Protein AF-A0A925G7K2-F1 (afdb_monomer_lite)

Radius of gyration: 15.03 Å; chains: 1; bounding box: 36×26×43 Å

Foldseek 3Di:
DVVVPPDDDDDDQVNDDDQVQDDDAGDLPVVVVCLVVQHWDKQKAKHDVCVQANPPDPHGDDDDIDMDIDDTHTNPPDDPVCSVVVSVVSSVRRRVVVVVVD

pLDDT: mean 85.62, std 12.68, range [47.97, 97.81]

Structure (mmCIF, N/CA/C/O backbone):
data_AF-A0A925G7K2-F1
#
_entry.id   AF-A0A925G7K2-F1
#
loop_
_atom_site.group_PDB
_atom_site.id
_atom_site.type_symbol
_atom_site.label_atom_id
_atom_site.label_alt_id
_atom_site.label_comp_id
_atom_site.label_asym_id
_atom_site.label_entity_id
_atom_site.label_seq_id
_atom_site.pdbx_PDB_ins_code
_atom_site.Cartn_x
_atom_site.Cartn_y
_atom_site.Cartn_z
_atom_site.occupancy
_atom_site.B_iso_or_equiv
_atom_site.auth_seq_id
_atom_site.aut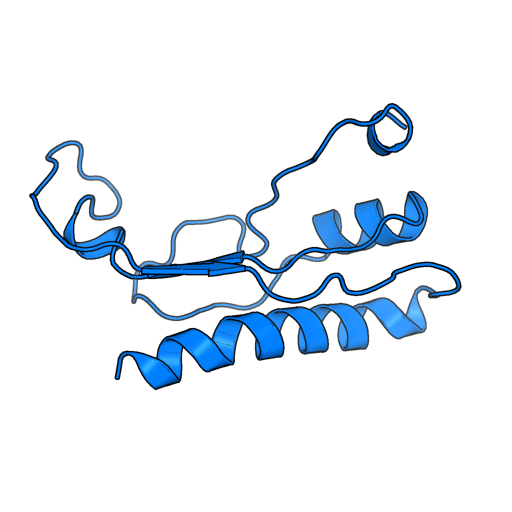h_comp_id
_atom_site.auth_asym_id
_atom_site.auth_atom_id
_atom_site.pdbx_PDB_model_num
ATOM 1 N N . SER A 1 1 ? -18.228 11.871 3.578 1.00 48.31 1 SER A N 1
ATOM 2 C CA . SER A 1 1 ? -16.993 11.907 2.766 1.00 48.31 1 SER A CA 1
ATOM 3 C C . SER A 1 1 ? -17.252 11.145 1.468 1.00 48.31 1 SER A C 1
ATOM 5 O O . SER A 1 1 ? -18.078 10.240 1.474 1.00 48.31 1 SER A O 1
ATOM 7 N N . TYR A 1 2 ? -16.611 11.510 0.351 1.00 50.56 2 TYR A N 1
ATOM 8 C CA . TYR A 1 2 ? -16.882 10.943 -0.989 1.00 50.56 2 TYR A CA 1
ATOM 9 C C . TYR A 1 2 ? -16.697 9.413 -1.105 1.00 50.56 2 TYR A C 1
ATOM 11 O O . TYR A 1 2 ? -17.185 8.801 -2.045 1.00 50.56 2 TYR A O 1
ATOM 19 N N . VAL A 1 3 ? -16.053 8.782 -0.123 1.00 53.56 3 VAL A N 1
ATOM 20 C CA . VAL A 1 3 ? -15.760 7.340 -0.087 1.00 53.56 3 VAL A CA 1
ATOM 21 C C . VAL A 1 3 ? -17.005 6.483 0.226 1.00 53.56 3 VAL A C 1
ATOM 23 O O . VAL A 1 3 ? -17.045 5.308 -0.114 1.00 53.56 3 VAL A O 1
ATOM 26 N N . HIS A 1 4 ? -18.074 7.056 0.793 1.00 52.38 4 HIS A N 1
ATOM 27 C CA . HIS A 1 4 ? -19.317 6.320 1.095 1.00 52.38 4 HIS A CA 1
ATOM 28 C C . HIS A 1 4 ? -20.316 6.224 -0.077 1.00 52.38 4 HIS A C 1
ATOM 30 O O . HIS A 1 4 ? -21.351 5.582 0.056 1.00 52.38 4 HIS A O 1
ATOM 36 N N . GLY A 1 5 ? -20.031 6.856 -1.221 1.00 56.03 5 GLY A N 1
ATOM 37 C CA . GLY A 1 5 ? -20.937 6.908 -2.379 1.00 56.03 5 GLY A CA 1
ATOM 38 C C . GLY A 1 5 ? -20.689 5.850 -3.461 1.00 56.03 5 GLY A C 1
ATOM 39 O O . GLY A 1 5 ? -21.167 6.027 -4.575 1.00 56.03 5 GLY A O 1
ATOM 40 N N . GLY A 1 6 ? -19.899 4.805 -3.184 1.00 61.91 6 GLY A N 1
ATOM 41 C CA . GLY A 1 6 ? -19.464 3.835 -4.203 1.00 61.91 6 GLY A CA 1
ATOM 42 C C . GLY A 1 6 ? -18.281 4.308 -5.062 1.00 61.91 6 GLY A C 1
ATOM 43 O O . GLY A 1 6 ? -18.053 3.776 -6.145 1.00 61.91 6 GLY A O 1
ATOM 44 N N . ILE A 1 7 ? -17.526 5.311 -4.599 1.00 66.25 7 ILE A N 1
ATOM 45 C CA . ILE A 1 7 ? -16.333 5.825 -5.286 1.00 66.25 7 ILE A CA 1
ATOM 46 C C . ILE A 1 7 ? -15.101 5.052 -4.807 1.00 66.25 7 ILE A C 1
ATOM 48 O O . ILE A 1 7 ? -14.730 5.126 -3.635 1.00 66.25 7 ILE A O 1
ATOM 52 N N . CYS A 1 8 ? -14.434 4.350 -5.724 1.00 72.06 8 CYS A N 1
ATOM 53 C CA . CYS A 1 8 ? -13.128 3.744 -5.475 1.00 72.06 8 CYS A CA 1
ATOM 54 C C . CYS A 1 8 ? -12.036 4.822 -5.509 1.00 72.06 8 CYS A C 1
ATOM 56 O O . CYS A 1 8 ? -11.859 5.506 -6.518 1.00 72.06 8 CYS A O 1
ATOM 58 N N . ALA A 1 9 ? -11.291 4.964 -4.415 1.00 83.38 9 ALA A N 1
ATOM 59 C CA . ALA A 1 9 ? -10.128 5.840 -4.354 1.00 83.38 9 ALA A CA 1
ATOM 60 C C . ALA A 1 9 ? -8.848 5.034 -4.607 1.00 83.38 9 ALA A C 1
ATOM 62 O O . ALA A 1 9 ? -8.607 4.027 -3.945 1.00 83.38 9 ALA A O 1
ATOM 63 N N . PHE A 1 10 ? -8.012 5.507 -5.530 1.00 86.50 10 PHE A N 1
ATOM 64 C CA . PHE A 1 10 ? -6.677 4.960 -5.760 1.00 86.50 10 PHE A CA 1
ATOM 65 C C . PHE A 1 10 ? -5.638 5.849 -5.084 1.00 86.50 10 PHE A C 1
ATOM 67 O O . PHE A 1 10 ? -5.606 7.060 -5.305 1.00 86.50 10 PHE A O 1
ATOM 74 N N . VAL A 1 11 ? -4.781 5.244 -4.262 1.00 87.81 11 VAL A N 1
ATOM 75 C CA . VAL A 1 11 ? -3.712 5.938 -3.539 1.00 87.81 11 VAL A CA 1
ATOM 76 C C . VAL A 1 11 ? -2.407 5.193 -3.774 1.00 87.81 11 VAL A C 1
ATOM 78 O O . VAL A 1 11 ? -2.342 3.988 -3.558 1.00 87.81 11 VAL A O 1
ATOM 81 N N . PHE A 1 12 ? -1.358 5.914 -4.174 1.00 89.19 12 PHE A N 1
ATOM 82 C CA . PHE A 1 12 ? 0.009 5.399 -4.137 1.00 89.19 12 PHE A CA 1
ATOM 83 C C . PHE A 1 12 ? 0.592 5.691 -2.753 1.00 89.19 12 PHE A C 1
ATOM 85 O O . PHE A 1 12 ? 0.906 6.852 -2.469 1.00 89.19 12 PHE A O 1
ATOM 92 N N . PRO A 1 13 ? 0.719 4.685 -1.871 1.00 85.75 13 PRO A N 1
ATOM 93 C CA . PRO A 1 13 ? 1.057 4.928 -0.474 1.00 85.75 13 PRO A CA 1
ATOM 94 C C . PRO A 1 13 ? 2.490 5.449 -0.289 1.00 85.75 13 PRO A C 1
ATOM 96 O O . PRO A 1 13 ? 2.759 6.118 0.701 1.00 85.75 13 PRO A O 1
ATOM 99 N N . GLU A 1 14 ? 3.395 5.229 -1.246 1.00 81.44 14 GLU A N 1
ATOM 100 C CA . GLU A 1 14 ? 4.764 5.777 -1.244 1.00 81.44 14 GLU A CA 1
ATOM 101 C C . GLU A 1 14 ? 4.808 7.290 -1.543 1.00 81.44 14 GLU A C 1
ATOM 103 O O . GLU A 1 14 ? 5.738 7.991 -1.140 1.00 81.44 14 GLU A O 1
ATOM 108 N N . GLY A 1 15 ? 3.786 7.824 -2.226 1.00 70.62 15 GLY A N 1
ATOM 109 C CA . GLY A 1 15 ? 3.674 9.238 -2.602 1.00 70.62 15 GLY A CA 1
ATOM 110 C C . GLY A 1 15 ? 4.546 9.682 -3.788 1.00 70.62 15 GLY A C 1
ATOM 111 O O . GLY A 1 15 ? 4.318 10.761 -4.331 1.00 70.62 15 GLY A O 1
ATOM 112 N N . THR A 1 16 ? 5.506 8.868 -4.232 1.00 69.88 16 THR A N 1
ATOM 113 C CA . THR A 1 16 ? 6.342 9.096 -5.424 1.00 69.88 16 THR A CA 1
ATOM 114 C C . THR A 1 16 ? 6.617 7.771 -6.146 1.00 69.88 16 THR A C 1
ATOM 116 O O . THR A 1 16 ? 6.374 6.697 -5.605 1.00 69.88 16 THR A O 1
ATOM 119 N N . ARG A 1 17 ? 7.097 7.825 -7.398 1.00 73.12 17 ARG A N 1
ATOM 120 C CA . ARG A 1 17 ? 7.543 6.617 -8.116 1.00 73.12 17 ARG A CA 1
ATOM 121 C C . ARG A 1 17 ? 8.869 6.135 -7.527 1.00 73.12 17 ARG A C 1
ATOM 123 O O . ARG A 1 17 ? 9.799 6.936 -7.419 1.00 73.12 17 ARG A O 1
ATOM 130 N N . SER A 1 18 ? 8.976 4.838 -7.246 1.00 74.44 18 SER 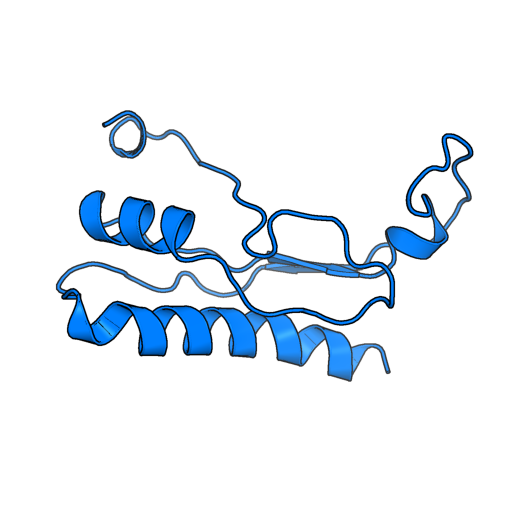A N 1
ATOM 131 C CA . SER A 1 18 ? 10.233 4.224 -6.812 1.00 74.44 18 SER A CA 1
ATOM 132 C C . SER A 1 18 ? 11.349 4.428 -7.853 1.00 74.44 18 SER A C 1
ATOM 134 O O . SER A 1 18 ? 11.176 4.203 -9.061 1.00 74.44 18 SER A O 1
ATOM 136 N N . ARG A 1 19 ? 12.511 4.902 -7.384 1.00 71.12 19 ARG A N 1
ATOM 137 C CA . ARG A 1 19 ? 13.687 5.184 -8.228 1.00 71.12 19 ARG A CA 1
ATOM 138 C C . ARG A 1 19 ? 14.670 4.019 -8.296 1.00 71.12 19 ARG A C 1
ATOM 140 O O . ARG A 1 19 ? 15.504 4.030 -9.201 1.00 71.12 19 ARG A O 1
ATOM 147 N N . ASP A 1 20 ? 14.542 3.026 -7.432 1.00 75.94 20 ASP A N 1
ATOM 148 C CA . ASP A 1 20 ? 15.375 1.821 -7.379 1.00 75.94 20 ASP A CA 1
ATOM 149 C C . ASP A 1 20 ? 14.581 0.535 -7.673 1.00 75.94 20 ASP A C 1
ATOM 151 O O . ASP A 1 20 ? 15.179 -0.501 -7.942 1.00 75.94 20 ASP A O 1
ATOM 155 N N . GLY A 1 21 ? 13.246 0.614 -7.728 1.00 70.81 21 GLY A N 1
ATOM 156 C CA . GLY A 1 21 ? 12.370 -0.539 -7.934 1.00 70.81 21 GLY A CA 1
ATOM 157 C C . GLY A 1 21 ? 12.008 -1.269 -6.640 1.00 70.81 21 GLY A C 1
ATOM 158 O O . GLY A 1 21 ? 11.311 -2.279 -6.710 1.00 70.81 21 GLY A O 1
ATOM 159 N N . ALA A 1 22 ? 12.449 -0.767 -5.483 1.00 78.69 22 ALA A N 1
ATOM 160 C CA . ALA A 1 22 ? 12.049 -1.262 -4.177 1.00 78.69 22 ALA A CA 1
ATOM 161 C C . ALA A 1 22 ? 10.759 -0.584 -3.697 1.00 78.69 22 ALA A C 1
ATOM 163 O O . ALA A 1 22 ? 10.479 0.568 -4.034 1.00 78.69 22 ALA A O 1
ATOM 164 N N . LEU A 1 23 ? 9.997 -1.311 -2.877 1.00 82.25 23 LEU A N 1
ATOM 165 C CA . LEU A 1 23 ? 8.825 -0.797 -2.179 1.00 82.25 23 LEU A CA 1
ATOM 166 C C . LEU A 1 23 ? 9.276 -0.014 -0.938 1.00 82.25 23 LEU A C 1
ATOM 168 O O . LEU A 1 23 ? 9.791 -0.602 0.017 1.00 82.25 23 LEU A O 1
ATOM 172 N N . HIS A 1 24 ? 9.091 1.305 -0.937 1.00 84.69 24 HIS A N 1
ATOM 173 C CA . HIS A 1 24 ? 9.477 2.148 0.195 1.00 84.69 24 HIS A CA 1
ATOM 174 C C . HIS A 1 24 ? 8.392 2.225 1.282 1.00 84.69 24 HIS A C 1
ATOM 176 O O . HIS A 1 24 ? 7.307 1.655 1.173 1.00 84.69 24 HIS A O 1
ATOM 182 N N . GLY A 1 25 ? 8.702 2.939 2.369 1.00 85.75 25 GLY A N 1
ATOM 183 C CA . GLY A 1 25 ? 7.773 3.161 3.474 1.00 85.75 25 GLY A CA 1
ATOM 184 C C . GLY A 1 25 ? 6.544 3.979 3.066 1.00 85.75 25 GLY A C 1
ATOM 185 O O . GLY A 1 25 ? 6.626 4.935 2.291 1.00 85.75 25 GLY A O 1
ATOM 186 N N . PHE A 1 26 ? 5.396 3.618 3.634 1.00 93.94 26 PHE A N 1
ATOM 187 C CA . PHE A 1 26 ? 4.105 4.209 3.300 1.00 93.94 26 PHE A CA 1
ATOM 188 C C . PHE A 1 26 ? 3.803 5.500 4.068 1.00 93.94 26 PHE A C 1
ATOM 190 O O . PHE A 1 26 ? 4.205 5.703 5.213 1.00 93.94 26 PHE A O 1
ATOM 197 N N . LYS A 1 27 ? 3.040 6.392 3.434 1.00 92.81 27 LYS A N 1
ATOM 198 C CA . LYS A 1 27 ? 2.471 7.595 4.042 1.00 92.81 27 LYS A CA 1
ATOM 199 C C . LYS A 1 27 ? 1.119 7.271 4.678 1.00 92.81 27 LYS A C 1
ATOM 201 O O . LYS A 1 27 ? 0.262 6.640 4.069 1.00 92.81 27 LYS A O 1
ATOM 206 N N . LYS A 1 28 ? 0.889 7.810 5.877 1.00 94.06 28 LYS A N 1
ATOM 207 C CA . LYS A 1 28 ? -0.291 7.525 6.718 1.00 94.06 28 LYS A CA 1
ATOM 208 C C . LYS A 1 28 ? -1.630 8.015 6.153 1.00 94.06 28 LYS A C 1
ATOM 210 O O . LYS A 1 28 ? -2.675 7.486 6.515 1.00 94.06 28 LYS A O 1
ATOM 215 N N . GLY A 1 29 ? -1.621 9.052 5.311 1.00 91.38 29 GLY A N 1
ATOM 216 C CA . GLY A 1 29 ? -2.833 9.795 4.935 1.00 91.38 29 GLY A CA 1
ATOM 217 C C . GLY A 1 29 ? -3.930 8.934 4.300 1.00 91.38 29 GLY A C 1
ATOM 218 O O . GLY A 1 29 ? -5.086 9.032 4.705 1.00 91.38 29 GLY A O 1
ATOM 219 N N . GLY A 1 30 ? -3.567 8.055 3.358 1.00 91.69 30 GLY A N 1
ATOM 220 C CA . GLY A 1 30 ? -4.527 7.159 2.700 1.00 91.69 30 GLY A CA 1
ATOM 221 C C . GLY A 1 30 ? -5.152 6.142 3.658 1.00 91.69 30 GLY A C 1
ATOM 222 O O . GLY A 1 30 ? -6.359 5.924 3.624 1.00 91.69 30 GLY A O 1
ATOM 223 N N . PHE A 1 31 ? -4.348 5.590 4.569 1.00 95.19 31 PHE A N 1
ATOM 224 C CA . PHE A 1 31 ? -4.793 4.626 5.578 1.00 95.19 31 PHE A CA 1
ATOM 225 C C . PHE A 1 31 ? -5.749 5.265 6.583 1.00 95.19 31 PHE A C 1
ATOM 227 O O . PHE A 1 31 ? -6.822 4.724 6.836 1.00 95.19 31 PHE A O 1
ATOM 234 N N . LYS A 1 32 ? -5.423 6.472 7.071 1.00 94.56 32 LYS A N 1
ATOM 235 C CA . LYS A 1 32 ? -6.328 7.238 7.939 1.00 94.56 32 LYS A CA 1
ATOM 236 C C . LYS A 1 32 ? -7.669 7.513 7.265 1.00 94.56 32 LYS A C 1
ATOM 238 O O . LYS A 1 32 ? -8.704 7.377 7.909 1.00 94.56 32 LYS A O 1
ATOM 243 N N . LEU A 1 33 ? -7.663 7.867 5.978 1.00 92.50 33 LEU A N 1
ATOM 244 C CA . LEU A 1 33 ? -8.898 8.091 5.231 1.00 92.50 33 LEU A CA 1
ATOM 245 C C . LEU A 1 33 ? -9.735 6.808 5.122 1.00 92.50 33 LEU A C 1
ATOM 247 O O . LEU A 1 33 ? -10.943 6.864 5.339 1.00 92.50 33 LEU A O 1
ATOM 251 N N . ALA A 1 34 ? -9.105 5.668 4.821 1.00 93.00 34 ALA A N 1
ATOM 252 C CA . ALA A 1 34 ? -9.786 4.378 4.727 1.00 93.00 34 ALA A CA 1
ATOM 253 C C . ALA A 1 34 ? -10.401 3.948 6.070 1.00 93.00 34 ALA A C 1
ATOM 255 O O . ALA A 1 34 ? -11.570 3.574 6.096 1.00 93.00 34 ALA A O 1
ATOM 256 N N . MET A 1 35 ? -9.661 4.087 7.178 1.00 94.88 35 MET A N 1
ATOM 257 C CA . MET A 1 35 ? -10.148 3.793 8.534 1.00 94.88 35 MET A CA 1
ATOM 258 C C . MET A 1 35 ? -11.309 4.704 8.945 1.00 94.88 35 MET A C 1
ATOM 260 O O . MET A 1 35 ? -12.344 4.229 9.402 1.00 94.88 35 MET A O 1
ATOM 264 N N . GLN A 1 36 ? -11.185 6.019 8.728 1.00 92.38 36 GLN A N 1
ATOM 265 C CA . GLN A 1 36 ? -12.259 6.978 9.022 1.00 92.38 36 GLN A CA 1
ATOM 266 C C . GLN A 1 36 ? -13.519 6.704 8.199 1.00 92.38 36 GLN A C 1
ATOM 268 O O . GLN A 1 36 ? -14.635 6.892 8.680 1.00 92.38 36 GLN A O 1
ATOM 273 N N . ALA A 1 37 ? -13.336 6.271 6.952 1.00 91.44 37 ALA A N 1
ATOM 274 C CA . ALA A 1 37 ? -14.416 5.891 6.061 1.00 91.44 37 ALA A CA 1
ATOM 275 C C . ALA A 1 37 ? -14.850 4.427 6.221 1.00 91.44 37 ALA A C 1
ATOM 277 O O . ALA A 1 37 ? -15.728 4.016 5.474 1.00 91.44 37 ALA A O 1
ATOM 278 N N . LYS A 1 38 ? -14.269 3.644 7.141 1.00 93.38 38 LYS A N 1
ATOM 279 C CA . LYS A 1 38 ? -14.618 2.232 7.375 1.00 93.38 38 LYS A CA 1
ATOM 280 C C . LYS A 1 38 ? -14.780 1.436 6.075 1.00 93.38 38 LYS A C 1
ATOM 282 O O . LYS A 1 38 ? -15.771 0.747 5.857 1.00 93.38 38 LYS A O 1
ATOM 287 N N . VAL A 1 39 ? -13.840 1.627 5.153 1.00 93.12 39 VAL A N 1
ATOM 288 C CA . VAL A 1 39 ? -13.807 0.889 3.887 1.00 93.12 39 VAL A CA 1
ATOM 289 C C . VAL A 1 39 ? -12.588 -0.020 3.852 1.00 93.12 39 VAL A C 1
ATOM 291 O O . VAL A 1 39 ? -11.527 0.362 4.359 1.00 93.12 39 VAL A O 1
ATOM 294 N N . PRO A 1 40 ? -12.700 -1.217 3.257 1.00 95.62 40 PRO A N 1
ATOM 295 C CA . PRO A 1 40 ? -11.560 -2.105 3.138 1.00 95.62 40 PRO A CA 1
ATOM 296 C C . PRO A 1 40 ? -10.496 -1.517 2.203 1.00 95.62 40 PRO A C 1
ATOM 298 O O . PRO A 1 40 ? -10.803 -0.824 1.232 1.00 95.62 40 PRO A O 1
ATOM 301 N N . ILE A 1 41 ? -9.236 -1.838 2.480 1.00 96.38 41 ILE A N 1
ATOM 302 C CA . ILE A 1 41 ? -8.095 -1.535 1.613 1.00 96.38 41 ILE A CA 1
ATOM 303 C C . ILE A 1 41 ? -7.833 -2.755 0.731 1.00 96.38 41 ILE A C 1
ATOM 305 O O . ILE A 1 41 ? -7.734 -3.865 1.240 1.00 96.38 41 ILE A O 1
ATOM 309 N N . ILE A 1 42 ? -7.689 -2.562 -0.580 1.00 96.69 42 ILE A N 1
ATOM 310 C CA . ILE A 1 42 ? -7.289 -3.625 -1.514 1.00 96.69 42 ILE A CA 1
ATOM 311 C C . ILE A 1 42 ? -5.847 -3.342 -1.952 1.00 96.69 42 ILE A C 1
ATOM 313 O O . ILE A 1 42 ? -5.633 -2.376 -2.690 1.00 96.69 42 ILE A O 1
ATOM 317 N N . PRO A 1 43 ? -4.848 -4.123 -1.497 1.00 96.19 43 PRO A N 1
ATOM 318 C CA . PRO A 1 43 ? -3.473 -3.954 -1.951 1.00 96.19 43 PRO A CA 1
ATOM 319 C C . PRO A 1 43 ? -3.340 -4.339 -3.428 1.00 96.19 43 PRO A C 1
ATOM 321 O O . PRO A 1 43 ? -3.839 -5.379 -3.861 1.00 96.19 43 PRO A O 1
ATOM 324 N N . VAL A 1 44 ? -2.663 -3.490 -4.202 1.00 94.50 44 VAL A N 1
ATOM 325 C CA . VAL A 1 44 ? -2.377 -3.732 -5.621 1.00 94.50 44 VAL A CA 1
ATOM 326 C C . VAL A 1 44 ? -0.894 -3.495 -5.869 1.00 94.50 44 VAL A C 1
ATOM 328 O O . VAL A 1 44 ? -0.415 -2.371 -5.709 1.00 94.50 44 VAL A O 1
ATOM 331 N N . THR A 1 45 ? -0.176 -4.532 -6.298 1.00 92.88 45 THR A N 1
ATOM 332 C CA . THR A 1 45 ? 1.248 -4.443 -6.650 1.00 92.88 45 THR A CA 1
ATOM 333 C C . THR A 1 45 ? 1.417 -4.476 -8.161 1.00 92.88 45 THR A C 1
ATOM 335 O O . THR A 1 45 ? 0.867 -5.343 -8.838 1.00 92.88 45 THR A O 1
ATOM 338 N N . ILE A 1 46 ? 2.195 -3.533 -8.695 1.00 90.38 46 ILE A N 1
ATOM 339 C CA . ILE A 1 46 ? 2.479 -3.414 -10.128 1.00 90.38 46 ILE A CA 1
ATOM 340 C C . ILE A 1 46 ? 3.992 -3.470 -10.333 1.00 90.38 46 ILE A C 1
ATOM 342 O O . ILE A 1 46 ? 4.716 -2.609 -9.834 1.00 90.38 46 ILE A O 1
ATOM 346 N N . ILE A 1 47 ? 4.467 -4.449 -11.102 1.00 89.25 47 ILE A N 1
ATOM 347 C CA . ILE A 1 47 ? 5.896 -4.682 -11.348 1.00 89.25 47 ILE A CA 1
ATOM 348 C C . ILE A 1 47 ? 6.175 -4.623 -12.854 1.00 89.25 47 ILE A C 1
ATOM 350 O O . ILE A 1 47 ? 5.384 -5.098 -13.665 1.00 89.25 47 ILE A O 1
ATOM 354 N N . GLY A 1 48 ? 7.313 -4.051 -13.259 1.00 86.06 48 GLY A N 1
ATOM 355 C CA . GLY A 1 48 ? 7.722 -3.966 -14.673 1.00 86.06 48 GLY A CA 1
ATOM 356 C C . GLY A 1 48 ? 7.489 -2.601 -15.335 1.00 86.06 48 GLY A C 1
ATOM 357 O O . GLY A 1 48 ? 7.985 -2.335 -16.431 1.00 86.06 48 GLY A O 1
ATOM 358 N N . THR A 1 49 ? 6.769 -1.694 -14.669 1.00 85.00 49 THR A N 1
ATOM 359 C CA . THR A 1 49 ? 6.444 -0.362 -15.211 1.00 85.00 49 THR A CA 1
ATOM 360 C C . THR A 1 49 ? 7.672 0.520 -15.396 1.00 85.00 49 THR A C 1
ATOM 362 O O . THR A 1 49 ? 7.713 1.305 -16.337 1.00 85.00 49 THR A O 1
ATOM 365 N N . ARG A 1 50 ? 8.707 0.361 -14.563 1.00 81.19 50 ARG A N 1
ATOM 366 C CA . ARG A 1 50 ? 9.968 1.112 -14.671 1.00 81.19 50 ARG A CA 1
ATOM 367 C C . ARG A 1 50 ? 10.718 0.822 -15.973 1.00 81.19 50 ARG A C 1
ATOM 369 O O . ARG A 1 50 ? 11.299 1.733 -16.549 1.00 81.19 50 ARG A O 1
ATOM 376 N N . GLN A 1 51 ? 10.743 -0.432 -16.417 1.00 80.31 51 GLN A N 1
ATOM 377 C CA . GLN A 1 51 ? 11.437 -0.849 -17.639 1.00 80.31 51 GLN A CA 1
ATOM 378 C C . GLN A 1 51 ? 10.728 -0.302 -18.888 1.00 80.31 51 GLN A C 1
ATOM 380 O O . GLN A 1 51 ? 11.377 0.041 -19.877 1.00 80.31 51 GLN A O 1
ATOM 385 N N . ILE A 1 52 ? 9.401 -0.181 -18.807 1.00 82.69 52 ILE A N 1
ATOM 386 C CA . ILE A 1 52 ? 8.528 0.329 -19.869 1.00 82.69 52 ILE A CA 1
ATOM 387 C C . ILE A 1 52 ? 8.559 1.856 -19.926 1.00 82.69 52 ILE A C 1
ATOM 389 O O . ILE A 1 52 ? 8.709 2.427 -21.004 1.00 82.69 52 ILE A O 1
ATOM 393 N N . LEU A 1 53 ? 8.447 2.517 -18.773 1.00 81.00 53 LEU A N 1
ATOM 394 C CA . LEU A 1 53 ? 8.455 3.969 -18.633 1.00 81.00 53 LEU A CA 1
ATOM 395 C C . LEU A 1 53 ? 9.283 4.375 -17.401 1.00 81.00 53 LEU A C 1
ATOM 397 O O . LEU A 1 53 ? 8.743 4.515 -16.297 1.00 81.00 53 LEU A O 1
ATOM 401 N N . PRO A 1 54 ? 10.600 4.580 -17.572 1.00 78.19 54 PRO A N 1
ATOM 402 C CA . PRO A 1 54 ? 11.459 5.043 -16.493 1.00 78.19 54 PRO A CA 1
ATOM 403 C C . PRO A 1 54 ? 10.978 6.382 -15.907 1.00 78.19 54 PRO A C 1
ATOM 405 O O . PRO A 1 54 ? 10.356 7.178 -16.620 1.00 78.19 54 PRO A O 1
ATOM 408 N N . PRO A 1 55 ? 11.288 6.674 -14.629 1.00 71.25 55 PRO A N 1
ATOM 409 C CA . PRO A 1 55 ? 11.075 8.002 -14.061 1.00 71.25 55 PRO A CA 1
ATOM 410 C C . PRO A 1 55 ? 11.689 9.079 -14.962 1.00 71.25 55 PRO A C 1
ATOM 412 O O . PRO A 1 55 ? 12.773 8.880 -15.504 1.00 71.25 55 PRO A O 1
ATOM 415 N N . ASP A 1 56 ? 10.985 10.199 -15.125 1.00 78.62 56 ASP A N 1
ATOM 416 C CA . ASP A 1 56 ? 11.439 11.364 -15.898 1.00 78.62 56 ASP A CA 1
ATOM 417 C C . ASP A 1 56 ? 11.591 11.123 -17.427 1.00 78.62 56 ASP A C 1
ATOM 419 O O . ASP A 1 56 ? 12.047 12.001 -18.156 1.00 78.62 56 ASP A O 1
ATOM 423 N N . SER A 1 57 ? 11.152 9.963 -17.942 1.00 76.88 57 SER A N 1
ATOM 424 C CA . SER A 1 57 ? 11.109 9.640 -19.379 1.00 76.88 57 SER A CA 1
ATOM 425 C C . SER A 1 57 ? 9.699 9.786 -19.960 1.00 76.88 57 SER A C 1
ATOM 427 O O . SER A 1 57 ? 8.713 9.424 -19.321 1.00 76.88 57 SER A O 1
ATOM 429 N N . ILE A 1 58 ? 9.612 10.241 -21.215 1.00 80.75 58 ILE A N 1
ATOM 430 C CA . ILE A 1 58 ? 8.389 10.189 -22.045 1.00 80.75 58 ILE A CA 1
ATOM 431 C C . ILE A 1 58 ? 8.423 9.054 -23.081 1.00 80.75 58 ILE A C 1
ATOM 433 O O . ILE A 1 58 ? 7.435 8.800 -23.764 1.00 80.75 58 ILE A O 1
ATOM 437 N N . VAL A 1 59 ? 9.572 8.386 -23.228 1.00 82.19 59 VAL A N 1
ATOM 438 C CA . VAL A 1 59 ? 9.762 7.305 -24.199 1.00 82.19 59 VAL A CA 1
ATOM 439 C C . VAL A 1 59 ? 9.303 5.993 -23.579 1.00 82.19 59 VAL A C 1
ATOM 441 O O . VAL A 1 59 ? 9.887 5.536 -22.592 1.00 82.19 59 VAL A O 1
ATOM 444 N N . PHE A 1 60 ? 8.286 5.392 -24.192 1.00 81.94 60 PHE A N 1
ATOM 445 C CA . PHE A 1 60 ? 7.753 4.084 -23.831 1.00 81.94 60 PHE A CA 1
ATOM 446 C C . PHE A 1 60 ? 8.508 2.968 -24.552 1.00 81.94 60 PHE A C 1
ATOM 448 O O . PHE A 1 60 ? 8.798 3.069 -25.745 1.00 81.94 60 PHE A O 1
ATOM 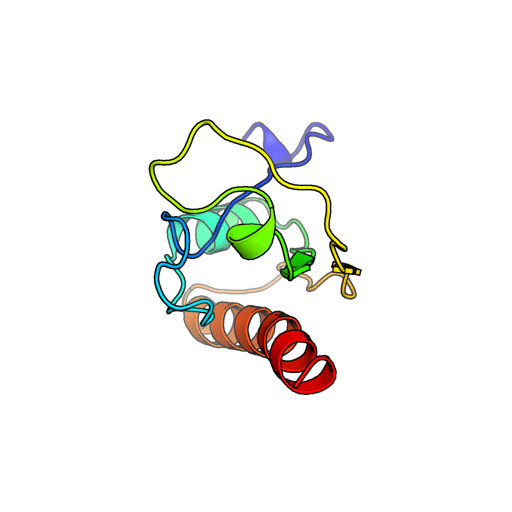455 N N . ARG A 1 61 ? 8.799 1.884 -23.834 1.00 85.25 61 ARG A N 1
ATOM 456 C CA . ARG A 1 61 ? 9.380 0.654 -24.385 1.00 85.25 61 ARG A CA 1
ATOM 457 C C . ARG A 1 61 ? 8.400 -0.506 -24.207 1.00 85.25 61 ARG A C 1
ATOM 459 O O . ARG A 1 61 ? 7.808 -0.607 -23.135 1.00 85.25 61 ARG A O 1
ATOM 466 N N . PRO A 1 62 ? 8.232 -1.397 -25.199 1.00 86.31 62 PRO A N 1
ATOM 467 C CA . PRO A 1 62 ? 7.508 -2.645 -24.993 1.00 86.31 62 PRO A CA 1
ATOM 468 C C . PRO A 1 62 ? 8.123 -3.452 -23.844 1.00 86.31 62 PRO A C 1
ATOM 470 O O . PRO A 1 62 ? 9.344 -3.506 -23.698 1.00 86.31 62 PRO A O 1
ATOM 473 N N . GLY A 1 63 ? 7.279 -4.084 -23.038 1.00 86.25 63 GLY A N 1
ATOM 474 C CA . GLY A 1 63 ? 7.705 -4.896 -21.905 1.00 86.25 63 GLY A CA 1
ATOM 475 C C . GLY A 1 63 ? 6.514 -5.533 -21.199 1.00 86.25 63 GLY A C 1
ATOM 476 O O . GLY A 1 63 ? 5.364 -5.230 -21.512 1.00 86.25 63 GLY A O 1
ATOM 477 N N . GLN A 1 64 ? 6.798 -6.411 -20.241 1.00 88.06 64 GLN A N 1
ATOM 478 C CA . GLN A 1 64 ? 5.780 -7.105 -19.458 1.00 88.06 64 GLN A CA 1
ATOM 479 C C . GLN A 1 64 ? 5.524 -6.390 -18.125 1.00 88.06 64 GLN A C 1
ATOM 481 O O . GLN A 1 64 ? 6.466 -6.099 -17.374 1.00 88.06 64 GLN A O 1
ATOM 486 N N . ILE A 1 65 ? 4.243 -6.150 -17.837 1.00 89.81 65 ILE A N 1
ATOM 487 C CA . ILE A 1 65 ? 3.748 -5.681 -16.540 1.00 89.81 65 ILE A CA 1
ATOM 488 C C . ILE A 1 65 ? 3.075 -6.857 -15.848 1.00 89.81 65 ILE A C 1
ATOM 490 O O . ILE A 1 65 ? 2.175 -7.463 -16.425 1.00 89.81 65 ILE A O 1
ATOM 494 N N . ASP A 1 66 ? 3.471 -7.115 -14.609 1.00 90.88 66 ASP A N 1
ATOM 495 C CA . ASP A 1 66 ? 2.759 -8.037 -13.732 1.00 90.88 66 ASP A CA 1
ATOM 496 C C . ASP A 1 66 ? 1.941 -7.208 -12.741 1.00 90.88 66 ASP A C 1
ATOM 498 O O . ASP A 1 66 ? 2.443 -6.232 -12.170 1.00 90.88 66 ASP A O 1
ATOM 502 N N . MET A 1 67 ? 0.670 -7.568 -12.574 1.00 93.19 67 MET A N 1
ATOM 503 C CA . MET A 1 67 ? -0.251 -6.920 -11.648 1.00 93.19 67 MET A CA 1
ATOM 504 C C . MET A 1 67 ? -0.826 -7.965 -10.704 1.00 93.19 67 MET A C 1
ATOM 506 O O . MET A 1 67 ? -1.397 -8.960 -11.144 1.00 93.19 67 MET A O 1
ATOM 510 N N . TYR A 1 68 ? -0.710 -7.690 -9.413 1.00 94.88 68 TYR A N 1
ATOM 511 C CA . TYR A 1 68 ? -1.209 -8.538 -8.344 1.00 94.88 68 TYR A CA 1
ATOM 512 C C . TYR A 1 68 ? -2.263 -7.762 -7.568 1.00 94.88 68 TYR A C 1
ATOM 514 O O . TYR A 1 68 ? -2.042 -6.603 -7.214 1.00 94.88 68 TYR A O 1
ATOM 522 N N . VAL A 1 69 ? -3.409 -8.395 -7.328 1.00 95.69 69 VAL A N 1
ATOM 523 C CA . VAL A 1 69 ? -4.510 -7.838 -6.538 1.00 95.69 69 VAL A CA 1
ATOM 524 C C . VAL A 1 69 ? -4.730 -8.769 -5.357 1.00 95.69 69 VAL A C 1
ATOM 526 O O . VAL A 1 69 ? -5.093 -9.930 -5.545 1.00 95.69 69 VAL A O 1
ATOM 529 N N . ASP A 1 70 ? -4.470 -8.274 -4.152 1.00 97.06 70 ASP A N 1
ATOM 530 C CA . ASP A 1 70 ? -4.615 -9.051 -2.924 1.00 97.06 70 ASP A CA 1
ATOM 531 C C . ASP A 1 70 ? -6.034 -8.979 -2.353 1.00 97.06 70 ASP A C 1
ATOM 533 O O . ASP A 1 70 ? -6.871 -8.168 -2.757 1.00 97.06 70 ASP A O 1
ATOM 537 N N . ALA A 1 71 ? -6.305 -9.853 -1.382 1.00 97.19 71 ALA A N 1
ATOM 538 C CA . ALA A 1 71 ? -7.572 -9.864 -0.670 1.00 97.19 71 ALA A CA 1
ATOM 539 C C . ALA A 1 71 ? -7.829 -8.520 0.050 1.00 97.19 71 ALA A C 1
ATOM 541 O O . ALA A 1 71 ? -6.885 -7.908 0.560 1.00 97.19 71 ALA A O 1
ATOM 542 N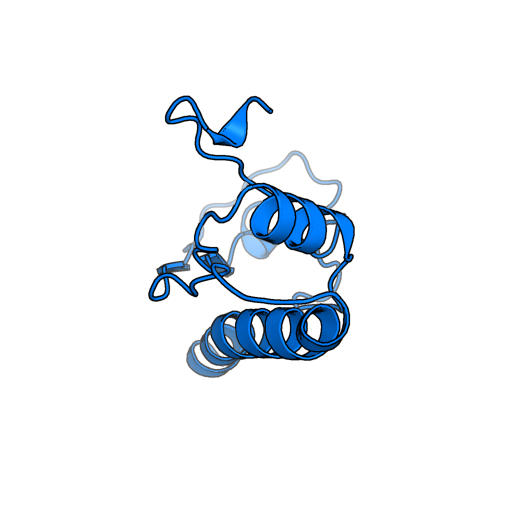 N . PRO A 1 72 ? -9.097 -8.073 0.144 1.00 97.06 72 PRO A N 1
ATOM 543 C CA . PRO A 1 72 ? -9.445 -6.877 0.900 1.00 97.06 72 PRO A CA 1
ATOM 544 C C . PRO A 1 72 ? -9.058 -7.002 2.380 1.00 97.06 72 PRO A C 1
ATOM 546 O O . PRO A 1 72 ? -9.376 -7.997 3.030 1.00 97.06 72 PRO A O 1
ATOM 549 N N . ILE A 1 73 ? -8.428 -5.963 2.922 1.00 97.44 73 ILE A N 1
ATOM 550 C CA . ILE A 1 73 ? -8.075 -5.833 4.337 1.00 97.44 73 ILE A CA 1
ATOM 551 C C . ILE A 1 73 ? -9.108 -4.907 4.997 1.00 97.44 73 ILE A C 1
ATOM 553 O O . ILE A 1 73 ? -9.180 -3.728 4.633 1.00 97.44 73 ILE A O 1
ATOM 557 N N . PRO A 1 74 ? -9.947 -5.414 5.919 1.00 96.75 74 PRO A N 1
ATOM 558 C CA . PRO A 1 74 ? -10.998 -4.623 6.551 1.00 96.75 74 PRO A CA 1
ATOM 559 C C . PRO A 1 74 ? -10.416 -3.546 7.473 1.00 96.75 74 PRO A C 1
ATOM 561 O O . PRO A 1 74 ? -9.364 -3.734 8.080 1.00 96.75 74 PRO A O 1
ATOM 564 N N . THR A 1 75 ? -11.126 -2.423 7.593 1.00 96.31 75 THR A N 1
ATOM 565 C CA . THR A 1 75 ? -10.762 -1.321 8.503 1.00 96.31 75 THR A CA 1
ATOM 566 C C . THR A 1 75 ? -11.823 -1.039 9.568 1.00 96.31 75 THR A C 1
ATOM 568 O O . THR A 1 75 ? -11.610 -0.210 10.454 1.00 96.31 75 THR A O 1
ATOM 571 N N . ASP A 1 76 ? -12.963 -1.734 9.511 1.00 94.31 76 ASP A N 1
ATOM 572 C CA . ASP A 1 76 ? -14.022 -1.632 10.508 1.00 94.31 76 ASP A CA 1
ATOM 573 C C . ASP A 1 76 ? -13.523 -2.018 11.901 1.00 94.31 76 ASP A C 1
ATOM 575 O O . ASP A 1 76 ? -12.934 -3.077 12.104 1.00 94.31 76 ASP A O 1
ATOM 579 N N . GLY A 1 77 ? -13.794 -1.147 12.872 1.00 94.81 77 GLY A N 1
ATOM 580 C CA . GLY A 1 77 ? -13.420 -1.359 14.270 1.00 94.81 77 GLY A CA 1
ATOM 581 C C . GLY A 1 77 ? -11.965 -1.032 14.608 1.00 94.81 77 GLY A C 1
ATOM 582 O O . GLY A 1 77 ? -11.624 -1.089 15.784 1.00 94.81 77 GLY A O 1
ATOM 583 N N . LEU A 1 78 ? -11.135 -0.648 13.630 1.00 96.31 78 LEU A N 1
ATOM 584 C CA . LEU A 1 78 ? -9.757 -0.233 13.891 1.00 96.31 78 LEU A CA 1
ATOM 585 C C . LEU A 1 78 ? -9.688 1.148 14.553 1.00 96.31 78 LEU A C 1
ATOM 587 O O . LEU A 1 78 ? -10.484 2.050 14.272 1.00 96.31 78 LEU A O 1
ATOM 591 N N . THR A 1 79 ? -8.685 1.313 15.404 1.00 96.12 79 THR A N 1
ATOM 592 C CA . THR A 1 79 ? -8.370 2.531 16.151 1.00 96.12 79 THR A CA 1
ATOM 593 C C . THR A 1 79 ? -7.040 3.129 15.691 1.00 96.12 79 THR A C 1
ATOM 595 O O . THR A 1 79 ? -6.316 2.534 14.896 1.00 96.12 79 THR A O 1
ATOM 598 N N . ASP A 1 80 ? -6.684 4.316 16.189 1.00 94.31 80 ASP A N 1
ATOM 599 C CA . ASP A 1 80 ? -5.400 4.951 15.855 1.00 94.31 80 ASP A CA 1
ATOM 600 C C . ASP A 1 80 ? -4.178 4.093 16.256 1.00 94.31 80 ASP A C 1
ATOM 602 O O . ASP A 1 80 ? -3.122 4.223 15.634 1.00 94.31 80 ASP A O 1
ATOM 606 N N . GLU A 1 81 ? -4.320 3.198 17.241 1.00 96.81 81 GLU A N 1
ATOM 607 C CA . GLU A 1 81 ? -3.277 2.247 17.661 1.00 96.81 81 GLU A CA 1
ATOM 608 C C . GLU A 1 81 ? -3.006 1.175 16.591 1.00 96.81 81 GLU A C 1
ATOM 610 O O . GLU A 1 81 ? -1.887 0.677 16.471 1.00 96.81 81 GLU A O 1
ATOM 615 N N . ASP A 1 82 ? -3.999 0.891 15.746 1.00 97.81 82 ASP A N 1
ATOM 616 C CA . ASP A 1 82 ? -3.931 -0.114 14.684 1.00 97.81 82 ASP A CA 1
ATOM 617 C C . ASP A 1 82 ? -3.354 0.435 13.371 1.00 97.81 82 ASP A C 1
ATOM 619 O O . ASP A 1 82 ? -3.134 -0.320 12.424 1.00 97.81 82 ASP A O 1
ATOM 623 N N . LEU A 1 83 ? -3.077 1.742 13.289 1.00 96.69 83 LEU A N 1
ATOM 624 C CA . LEU A 1 83 ? -2.634 2.385 12.051 1.00 96.69 83 LEU A CA 1
ATOM 625 C C . LEU A 1 83 ? -1.303 1.824 11.530 1.00 96.69 83 LEU A C 1
ATOM 627 O O . LEU A 1 83 ? -1.195 1.506 10.347 1.00 96.69 83 LEU A O 1
ATOM 631 N N . GLU A 1 84 ? -0.288 1.718 12.390 1.00 96.75 84 GLU A N 1
ATOM 632 C CA . GLU A 1 84 ? 1.019 1.171 11.995 1.00 96.75 84 GLU A CA 1
ATOM 633 C C . GLU A 1 84 ? 0.931 -0.336 11.678 1.00 96.75 84 GLU A C 1
ATOM 635 O O . GLU A 1 84 ? 1.403 -0.729 10.609 1.00 96.75 84 GLU A O 1
ATOM 640 N N . PRO A 1 85 ? 0.268 -1.184 12.500 1.00 97.69 85 PRO A N 1
ATOM 641 C CA . PRO A 1 85 ? 0.002 -2.581 12.140 1.00 97.69 85 PRO A CA 1
ATOM 642 C C . PRO A 1 85 ? -0.730 -2.763 10.803 1.00 97.69 85 PRO A C 1
ATOM 644 O O . PRO A 1 85 ? -0.368 -3.635 10.010 1.00 97.69 85 PRO A O 1
ATOM 647 N N . LEU A 1 86 ? -1.733 -1.930 10.513 1.00 97.38 86 LEU A N 1
ATOM 648 C CA . LEU A 1 86 ? -2.454 -1.951 9.239 1.00 97.38 86 LEU A CA 1
ATOM 649 C C . LEU A 1 86 ? -1.519 -1.611 8.073 1.00 97.38 86 LEU A C 1
ATOM 651 O O . LEU A 1 86 ? -1.509 -2.309 7.058 1.00 97.38 86 LEU A O 1
ATOM 655 N N . MET A 1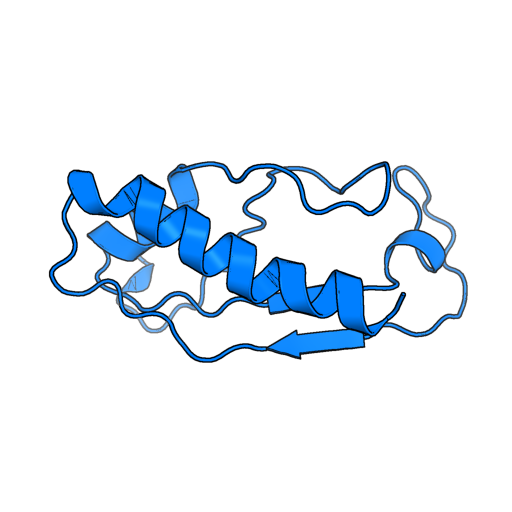 87 ? -0.718 -0.553 8.216 1.00 97.00 87 MET A N 1
ATOM 656 C CA . MET A 1 87 ? 0.256 -0.147 7.201 1.00 97.00 87 MET A CA 1
ATOM 657 C C . MET A 1 87 ? 1.292 -1.241 6.939 1.00 97.00 87 MET A C 1
ATOM 659 O O . MET A 1 87 ? 1.581 -1.527 5.778 1.00 97.00 87 MET A O 1
ATOM 663 N N . GLN A 1 88 ? 1.798 -1.880 7.996 1.00 96.69 88 GLN A N 1
ATOM 664 C CA . GLN A 1 88 ? 2.719 -3.012 7.918 1.00 96.69 88 GLN A CA 1
ATOM 665 C C . GLN A 1 88 ? 2.077 -4.198 7.183 1.00 96.69 88 GLN A C 1
ATOM 667 O O . GLN A 1 88 ? 2.675 -4.735 6.256 1.00 96.69 88 GLN A O 1
ATOM 672 N N . THR A 1 89 ? 0.834 -4.550 7.521 1.00 97.38 89 THR A N 1
ATOM 673 C CA . THR A 1 89 ? 0.092 -5.653 6.882 1.00 97.38 89 THR A CA 1
ATOM 674 C C . THR A 1 89 ? -0.076 -5.423 5.379 1.00 97.38 89 THR A C 1
ATOM 676 O O . THR A 1 89 ? 0.168 -6.316 4.569 1.00 97.38 89 THR A O 1
ATOM 679 N N . VAL A 1 90 ? -0.463 -4.205 4.984 1.00 96.94 90 VAL A N 1
ATOM 680 C CA . VAL A 1 90 ? -0.602 -3.838 3.565 1.00 96.94 90 VAL A CA 1
ATOM 681 C C . VAL A 1 90 ? 0.760 -3.846 2.870 1.00 96.94 90 VAL A C 1
ATOM 683 O O . VAL A 1 90 ? 0.867 -4.322 1.741 1.00 96.94 90 VAL A O 1
ATOM 686 N N . TRP A 1 91 ? 1.809 -3.358 3.537 1.00 95.25 91 TRP A N 1
ATOM 687 C CA . TRP A 1 91 ? 3.162 -3.368 2.988 1.00 95.25 91 TRP A CA 1
ATOM 688 C C . TRP A 1 91 ? 3.652 -4.795 2.743 1.00 95.25 91 TRP A C 1
ATOM 690 O O . TRP A 1 91 ? 4.142 -5.087 1.659 1.00 95.25 91 TRP A O 1
ATOM 700 N N . GLU A 1 92 ? 3.461 -5.706 3.696 1.00 95.38 92 GLU A N 1
ATOM 701 C CA . GLU A 1 92 ? 3.853 -7.114 3.579 1.00 95.38 92 GLU A CA 1
ATOM 702 C C . GLU A 1 92 ? 3.083 -7.841 2.473 1.00 95.38 92 GLU A C 1
ATOM 704 O O . GLU A 1 92 ? 3.688 -8.574 1.683 1.00 95.38 92 GLU A O 1
ATOM 709 N N . ALA A 1 93 ? 1.772 -7.588 2.368 1.00 95.50 93 ALA A N 1
ATOM 710 C CA . ALA A 1 93 ? 0.945 -8.109 1.284 1.00 95.50 93 ALA A CA 1
ATOM 711 C C . ALA A 1 93 ? 1.487 -7.687 -0.087 1.00 95.50 93 ALA A C 1
ATOM 713 O O . ALA A 1 93 ? 1.568 -8.514 -0.989 1.00 95.50 93 ALA A O 1
ATOM 714 N N . MET A 1 94 ? 1.932 -6.435 -0.225 1.00 94.44 94 MET A N 1
ATOM 715 C CA . MET A 1 94 ? 2.510 -5.937 -1.471 1.00 94.44 94 MET A CA 1
ATOM 716 C C . MET A 1 94 ? 3.942 -6.434 -1.709 1.00 94.44 94 MET A C 1
ATOM 718 O O . MET A 1 94 ? 4.294 -6.767 -2.842 1.00 94.44 94 MET A O 1
ATOM 722 N N . ALA A 1 95 ? 4.766 -6.488 -0.659 1.00 92.69 95 ALA A N 1
ATOM 723 C CA . ALA A 1 95 ? 6.191 -6.806 -0.714 1.00 92.69 95 ALA A CA 1
ATOM 724 C C . ALA A 1 95 ? 6.468 -8.255 -1.131 1.00 92.69 95 ALA A C 1
ATOM 726 O O . ALA A 1 95 ? 7.506 -8.523 -1.741 1.00 92.69 95 ALA A O 1
ATOM 727 N N . LYS A 1 96 ? 5.563 -9.195 -0.828 1.00 92.94 96 LYS A N 1
ATOM 728 C CA . LYS A 1 96 ? 5.735 -10.608 -1.209 1.00 92.94 96 LYS A CA 1
ATOM 729 C C . LYS A 1 96 ? 5.853 -10.793 -2.730 1.00 92.94 96 LYS A C 1
ATOM 731 O O . LYS A 1 96 ? 6.724 -11.531 -3.175 1.00 92.94 96 LYS A O 1
ATOM 736 N N . HIS A 1 97 ? 5.105 -10.021 -3.522 1.00 92.06 97 HIS A N 1
ATOM 737 C CA . HIS A 1 97 ? 5.103 -10.121 -4.990 1.00 92.06 97 HIS A CA 1
ATOM 738 C C . HIS A 1 97 ? 6.417 -9.654 -5.628 1.00 92.06 97 HIS A C 1
ATOM 740 O O . HIS A 1 97 ? 6.806 -10.136 -6.688 1.00 92.06 97 HIS A O 1
ATOM 746 N N . PHE A 1 98 ? 7.152 -8.750 -4.971 1.00 83.38 98 PHE A N 1
ATOM 747 C CA . PHE A 1 98 ? 8.482 -8.335 -5.436 1.00 83.38 98 PHE A CA 1
ATOM 748 C C . PHE A 1 98 ? 9.527 -9.446 -5.287 1.00 83.38 98 PHE A C 1
ATOM 750 O O . PHE A 1 98 ? 10.503 -9.459 -6.031 1.00 83.38 98 PHE A O 1
ATOM 757 N N . LYS A 1 99 ? 9.323 -10.384 -4.351 1.00 68.88 99 LYS A N 1
ATOM 758 C CA . LYS A 1 99 ? 10.204 -11.543 -4.155 1.00 68.88 99 LYS A CA 1
AT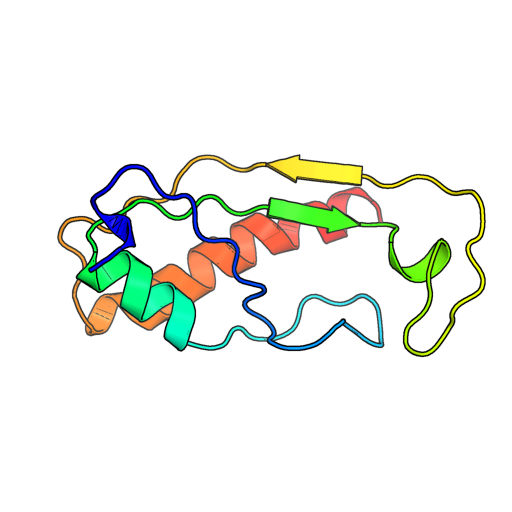OM 759 C C . LYS A 1 99 ? 9.909 -12.672 -5.144 1.00 68.88 99 LYS A C 1
ATOM 761 O O . LYS A 1 99 ? 10.808 -13.437 -5.448 1.00 68.88 99 LYS A O 1
ATOM 766 N N . GLU A 1 100 ? 8.679 -12.767 -5.646 1.00 61.03 100 GLU A N 1
ATOM 767 C CA . GLU A 1 100 ? 8.237 -13.836 -6.557 1.00 61.03 100 GLU A CA 1
ATOM 768 C C . GLU A 1 100 ? 8.699 -13.643 -8.012 1.00 61.03 100 GLU A C 1
ATOM 770 O O . GLU A 1 100 ? 8.763 -14.609 -8.768 1.00 61.03 100 GLU A O 1
ATOM 775 N N . ARG A 1 101 ? 9.046 -12.410 -8.412 1.00 60.19 101 ARG A N 1
ATOM 776 C CA . ARG A 1 101 ? 9.634 -12.104 -9.734 1.00 60.19 101 ARG A CA 1
ATOM 777 C C . ARG A 1 101 ? 11.175 -12.141 -9.736 1.00 60.19 101 ARG A C 1
ATOM 779 O O . ARG A 1 101 ? 11.772 -11.995 -10.803 1.00 60.19 101 ARG A O 1
ATOM 786 N N . GLY A 1 102 ? 11.796 -12.252 -8.558 1.00 47.97 102 GLY A N 1
ATOM 787 C CA . GLY A 1 102 ? 13.251 -12.248 -8.356 1.00 47.97 102 GLY A CA 1
ATOM 788 C C . GLY A 1 102 ? 13.894 -13.604 -8.589 1.00 47.97 102 GLY A C 1
ATOM 789 O O . GLY A 1 102 ? 13.344 -14.602 -8.080 1.00 47.97 102 GLY A O 1
#

Secondary structure (DSSP, 8-state):
-GGGGTPPPP--TTSS--SSS---PPPHHHHHHHHHTT--B--EEEESHHHHS-TT---------EEEEPPPB--TT--GGGHHHHHHHHHHHHHHHHHHT-

Sequence (102 aa):
SYVHGGICAFVFPEGTRSRDGALHGFKKGGFKLAMQAKVPIIPVTIIGTRQILPPDSIVFRPGQIDMYVDAPIPTDGLTDEDLEPLMQTVWEAMAKHFKERG